Protein AF-A0A0D0A5H8-F1 (afdb_monomer_lite)

Sequence (95 aa):
KKIVGMVNYGLLPLDLLDCAKRKVAEFADMFTLLVCKVKLATFHKFHLDIPKEVTFLTKVSQKPLTQVQKEFLFPVLDEFNAAGVMQDILAHEVK

pLDDT: mean 84.12, std 8.49, range [55.44, 96.62]

Structure (mmCIF, N/CA/C/O backbone):
data_AF-A0A0D0A5H8-F1
#
_entry.id   AF-A0A0D0A5H8-F1
#
loop_
_atom_site.group_PDB
_atom_site.id
_atom_site.type_symbol
_atom_site.label_atom_id
_atom_site.label_alt_id
_atom_site.label_comp_id
_atom_site.label_asym_id
_atom_site.label_entity_id
_atom_site.label_seq_id
_atom_site.pdbx_PDB_ins_code
_atom_site.Cartn_x
_atom_site.Cartn_y
_atom_site.Cartn_z
_atom_site.occupancy
_atom_site.B_iso_or_equiv
_atom_site.auth_seq_id
_atom_site.auth_comp_id
_atom_site.auth_asym_id
_atom_site.auth_atom_id
_atom_site.pdbx_PDB_model_num
ATOM 1 N N . LYS A 1 1 ? 11.416 5.243 -13.868 1.00 55.44 1 LYS A N 1
ATOM 2 C CA . LYS A 1 1 ? 12.585 5.300 -14.794 1.00 55.44 1 LYS A CA 1
ATOM 3 C C . LYS A 1 1 ? 13.928 4.928 -14.147 1.00 55.44 1 LYS A C 1
ATOM 5 O O . LYS A 1 1 ? 14.738 4.347 -14.849 1.00 55.44 1 LYS A O 1
ATOM 10 N N . LYS A 1 2 ? 14.168 5.187 -12.848 1.00 68.25 2 LYS A N 1
ATOM 11 C CA . LYS A 1 2 ? 15.444 4.863 -12.166 1.00 68.25 2 LYS A CA 1
ATOM 12 C C . LYS A 1 2 ? 15.821 3.368 -12.211 1.00 68.25 2 LYS A C 1
ATOM 14 O O . LYS A 1 2 ? 16.966 3.047 -12.482 1.00 68.25 2 LYS A O 1
ATOM 19 N N . ILE A 1 3 ? 14.846 2.471 -12.041 1.00 71.12 3 ILE A N 1
ATOM 20 C CA . ILE A 1 3 ? 15.072 1.016 -11.943 1.00 71.12 3 ILE A CA 1
ATOM 21 C C . ILE A 1 3 ? 15.617 0.409 -13.244 1.00 71.12 3 ILE A C 1
ATOM 23 O O . ILE A 1 3 ? 16.551 -0.380 -13.194 1.00 71.12 3 ILE A O 1
ATOM 27 N N . VAL A 1 4 ? 15.131 0.843 -14.414 1.00 76.75 4 VAL A N 1
ATOM 28 C CA . VAL A 1 4 ? 15.609 0.347 -15.723 1.00 76.75 4 VAL A CA 1
ATOM 29 C C . VAL A 1 4 ? 17.111 0.586 -15.902 1.00 76.75 4 VAL A C 1
ATOM 31 O O . VAL A 1 4 ? 17.779 -0.249 -16.499 1.00 76.75 4 VAL A O 1
ATOM 34 N N . GLY A 1 5 ? 17.641 1.693 -15.369 1.00 78.25 5 GLY A N 1
ATOM 35 C CA . GLY A 1 5 ? 19.071 2.015 -15.408 1.00 78.25 5 GLY A CA 1
ATOM 36 C C . GLY A 1 5 ? 19.908 1.365 -14.301 1.00 78.25 5 GLY A C 1
ATOM 37 O O . GLY A 1 5 ? 21.128 1.445 -14.358 1.00 78.25 5 GLY A O 1
ATOM 38 N N . MET A 1 6 ? 19.278 0.738 -13.302 1.00 81.75 6 MET A N 1
ATOM 39 C CA . MET A 1 6 ? 19.968 0.022 -12.218 1.00 81.75 6 MET A CA 1
ATOM 40 C C . MET A 1 6 ? 20.160 -1.470 -12.523 1.00 81.75 6 MET A C 1
ATOM 42 O O . MET A 1 6 ? 20.951 -2.132 -11.857 1.00 81.75 6 MET A O 1
ATOM 46 N N . VAL A 1 7 ? 19.442 -2.005 -13.513 1.00 81.75 7 VAL A N 1
ATOM 47 C CA . VAL A 1 7 ? 19.551 -3.409 -13.921 1.00 81.75 7 VAL A CA 1
ATOM 48 C C . VAL A 1 7 ? 20.759 -3.593 -14.838 1.00 81.75 7 VAL A C 1
ATOM 50 O O . VAL A 1 7 ? 20.934 -2.858 -15.809 1.00 81.75 7 VAL A O 1
ATOM 53 N N 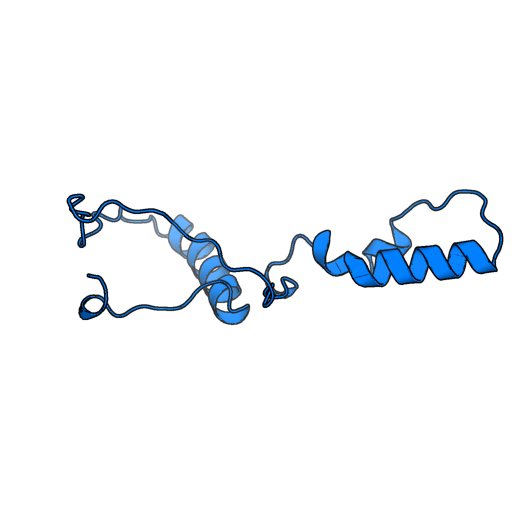. ASN A 1 8 ? 21.582 -4.599 -14.543 1.00 87.94 8 ASN A N 1
ATOM 54 C CA . ASN A 1 8 ? 22.682 -5.013 -15.405 1.00 87.94 8 ASN A CA 1
ATOM 55 C C . ASN A 1 8 ? 22.184 -6.097 -16.378 1.00 87.94 8 ASN A C 1
ATOM 57 O O . ASN A 1 8 ? 21.833 -7.192 -15.947 1.00 87.94 8 ASN A O 1
ATOM 61 N N . TYR A 1 9 ? 22.109 -5.775 -17.673 1.00 85.44 9 TYR A N 1
ATOM 62 C CA . TYR A 1 9 ? 21.484 -6.629 -18.698 1.00 85.44 9 TYR A CA 1
ATOM 63 C C . TYR A 1 9 ? 22.453 -7.615 -19.373 1.00 85.44 9 TYR A C 1
ATOM 65 O O . TYR A 1 9 ? 22.005 -8.478 -20.123 1.00 85.44 9 TYR A O 1
ATOM 73 N N . GLY A 1 10 ? 23.763 -7.506 -19.124 1.00 86.50 10 GLY A N 1
ATOM 74 C CA . GLY A 1 10 ? 24.775 -8.311 -19.815 1.00 86.50 10 GLY A CA 1
ATOM 75 C C . GLY A 1 10 ? 24.891 -8.006 -21.318 1.00 86.50 10 GLY A C 1
ATOM 76 O O . GLY A 1 10 ? 24.349 -7.018 -21.818 1.00 86.50 10 GLY A O 1
ATOM 77 N N . LEU A 1 11 ? 25.638 -8.847 -22.043 1.00 89.44 11 LEU A N 1
ATOM 78 C CA . LEU A 1 11 ? 25.776 -8.753 -23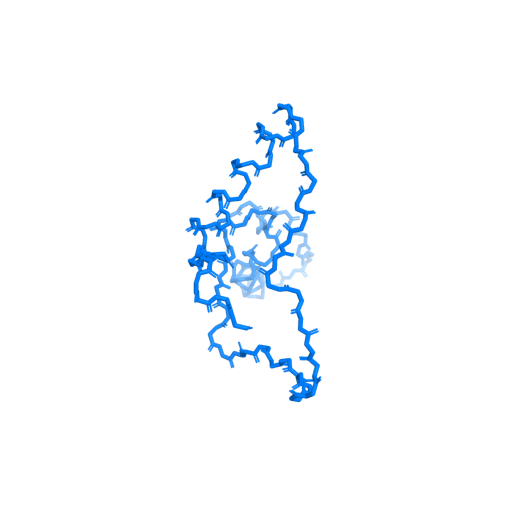.500 1.00 89.44 11 LEU A CA 1
ATOM 79 C C . LEU A 1 11 ? 24.545 -9.366 -24.169 1.00 89.44 11 LEU A C 1
ATOM 81 O O . LEU A 1 11 ? 24.405 -10.586 -24.233 1.00 89.44 11 LEU A O 1
ATOM 85 N N . LEU A 1 12 ? 23.663 -8.505 -24.670 1.00 89.12 12 LEU A N 1
ATOM 86 C CA . LEU A 1 12 ? 22.485 -8.893 -25.437 1.00 89.12 12 LEU A CA 1
ATOM 87 C C . LEU A 1 12 ? 22.515 -8.232 -26.822 1.00 89.12 12 LEU A C 1
ATOM 89 O O . LEU A 1 12 ? 22.921 -7.070 -26.930 1.00 89.12 12 LEU A O 1
ATOM 93 N N . PRO A 1 13 ? 22.045 -8.932 -27.870 1.00 92.69 13 PRO A N 1
ATOM 94 C CA . PRO A 1 13 ? 21.656 -8.318 -29.135 1.00 92.69 13 PRO A CA 1
ATOM 95 C C . PRO A 1 13 ? 20.721 -7.117 -28.925 1.00 92.69 13 PRO A C 1
ATOM 97 O O . PRO A 1 13 ? 19.935 -7.092 -27.974 1.00 92.69 13 PRO A O 1
ATOM 100 N N . LEU A 1 14 ? 20.820 -6.104 -29.792 1.00 89.44 14 LEU A N 1
ATOM 101 C CA . LEU A 1 14 ? 20.160 -4.804 -29.595 1.00 89.44 14 LEU A CA 1
ATOM 102 C C . LEU A 1 14 ? 18.629 -4.924 -29.472 1.00 89.44 14 LEU A C 1
ATOM 104 O O . LEU A 1 14 ? 18.007 -4.281 -28.628 1.00 89.44 14 LEU A O 1
ATOM 108 N N . ASP A 1 15 ? 18.038 -5.796 -30.282 1.00 89.88 15 ASP A N 1
ATOM 109 C CA . ASP A 1 15 ? 16.614 -6.126 -30.308 1.00 89.88 15 ASP A CA 1
ATOM 110 C C . ASP A 1 15 ? 16.142 -6.790 -29.003 1.00 89.88 15 ASP A C 1
ATOM 112 O O . ASP A 1 15 ? 15.096 -6.431 -28.447 1.00 89.88 15 ASP A O 1
ATOM 116 N N . LEU A 1 16 ? 16.948 -7.708 -28.463 1.00 90.25 16 LEU A N 1
ATOM 117 C CA . LEU A 1 16 ? 16.678 -8.375 -27.190 1.00 90.25 16 LEU A CA 1
ATOM 118 C C . LEU A 1 16 ? 16.874 -7.433 -25.998 1.00 90.25 16 LEU A C 1
ATOM 120 O O . LEU A 1 16 ? 16.091 -7.481 -25.046 1.00 90.25 16 LEU A O 1
ATOM 124 N N . LEU A 1 17 ? 17.858 -6.533 -26.059 1.00 90.94 17 LEU A N 1
ATOM 125 C CA . LEU A 1 17 ? 18.099 -5.523 -25.029 1.00 90.94 17 LEU A CA 1
ATOM 126 C C . LEU A 1 17 ? 16.912 -4.558 -24.895 1.00 90.94 17 LEU A C 1
ATOM 128 O O . LEU A 1 17 ? 16.479 -4.256 -23.779 1.00 90.94 17 LEU A O 1
ATOM 132 N N . ASP A 1 18 ? 16.348 -4.100 -26.012 1.00 90.81 18 ASP A N 1
ATOM 133 C CA . ASP A 1 18 ? 15.184 -3.209 -26.004 1.00 90.81 18 ASP A CA 1
ATOM 134 C C . ASP A 1 18 ? 13.900 -3.921 -25.562 1.00 90.81 18 ASP A C 1
ATOM 136 O O . ASP A 1 18 ? 13.033 -3.320 -24.914 1.00 90.81 18 ASP A O 1
ATOM 140 N N . CYS A 1 19 ? 13.764 -5.214 -25.865 1.00 91.00 19 CYS A N 1
ATOM 141 C CA . CYS A 1 19 ? 12.695 -6.043 -25.313 1.00 91.00 19 CYS A CA 1
ATOM 142 C C . CYS A 1 19 ? 12.823 -6.174 -23.784 1.00 91.00 19 CYS A C 1
ATOM 144 O O . CYS A 1 19 ? 11.866 -5.900 -23.053 1.00 91.00 19 CYS A O 1
ATOM 146 N N . ALA A 1 20 ? 14.022 -6.492 -23.288 1.00 87.88 20 ALA A N 1
ATOM 147 C CA . ALA A 1 20 ? 14.297 -6.635 -21.861 1.00 87.88 20 ALA A CA 1
ATOM 148 C C . ALA A 1 20 ? 14.046 -5.330 -21.091 1.00 87.88 20 ALA A C 1
ATOM 150 O O . ALA A 1 20 ? 13.358 -5.340 -20.071 1.00 87.88 20 ALA A O 1
ATOM 151 N N . LYS A 1 21 ? 14.514 -4.183 -21.602 1.00 89.94 21 LYS A N 1
ATOM 152 C CA . LYS A 1 21 ? 14.257 -2.866 -20.991 1.00 89.94 21 LYS A CA 1
ATOM 153 C C . LYS A 1 21 ? 12.770 -2.534 -20.919 1.00 89.94 21 LYS A C 1
ATOM 155 O O . LYS A 1 21 ? 12.326 -1.994 -19.908 1.00 89.94 21 LYS A O 1
ATOM 160 N N . ARG A 1 22 ? 11.989 -2.861 -21.959 1.00 89.25 22 ARG A N 1
ATOM 161 C CA . ARG A 1 22 ? 10.527 -2.677 -21.943 1.00 89.25 22 ARG A CA 1
ATOM 162 C C . ARG A 1 22 ? 9.865 -3.531 -20.868 1.00 89.25 22 ARG A C 1
ATOM 164 O O . ARG A 1 22 ? 9.035 -3.007 -20.134 1.00 89.25 22 ARG A O 1
ATOM 171 N N . LYS A 1 23 ? 10.275 -4.793 -20.717 1.00 87.81 23 LYS A N 1
ATOM 172 C CA . LYS A 1 23 ? 9.764 -5.679 -19.659 1.00 87.81 23 LYS A CA 1
ATOM 173 C C . LYS A 1 23 ? 10.153 -5.215 -18.261 1.00 87.81 23 LYS A C 1
ATOM 175 O O . LYS A 1 23 ? 9.297 -5.132 -17.388 1.00 87.81 23 LYS A O 1
ATOM 180 N N . VAL A 1 24 ? 11.403 -4.814 -18.050 1.00 85.69 24 VAL A N 1
ATOM 181 C CA . VAL A 1 24 ? 11.818 -4.223 -16.770 1.00 85.69 24 VAL A CA 1
ATOM 182 C C . VAL A 1 24 ? 11.044 -2.938 -16.484 1.00 85.69 24 VAL A C 1
ATOM 184 O O . VAL A 1 24 ? 10.659 -2.715 -15.346 1.00 85.69 24 VAL A O 1
ATOM 187 N N . ALA A 1 25 ? 10.778 -2.099 -17.488 1.00 84.94 25 ALA A N 1
ATOM 188 C CA . ALA A 1 25 ? 9.975 -0.892 -17.307 1.00 84.94 25 ALA A CA 1
ATOM 189 C C . ALA A 1 25 ? 8.508 -1.202 -16.963 1.00 84.94 25 ALA A C 1
ATOM 191 O O . ALA A 1 25 ? 7.947 -0.526 -16.106 1.00 84.94 25 ALA A O 1
ATOM 192 N N . GLU A 1 26 ? 7.916 -2.219 -17.596 1.00 83.00 26 GLU A N 1
ATOM 193 C CA . GLU A 1 26 ? 6.554 -2.705 -17.331 1.00 83.00 26 GLU A CA 1
ATOM 194 C C . GLU A 1 26 ? 6.387 -3.134 -15.865 1.00 83.00 26 GLU A C 1
ATOM 196 O O . GLU A 1 26 ? 5.407 -2.765 -15.220 1.00 83.00 26 GLU A O 1
ATOM 201 N N . PHE A 1 27 ? 7.385 -3.833 -15.319 1.00 76.25 27 PHE A N 1
ATOM 202 C CA . PHE A 1 27 ? 7.366 -4.348 -13.948 1.00 76.25 27 PHE A CA 1
ATOM 203 C C . PHE A 1 27 ? 8.163 -3.503 -12.947 1.00 76.25 27 PHE A C 1
ATOM 205 O O . PHE A 1 27 ? 8.267 -3.874 -11.781 1.00 76.25 27 PHE A O 1
ATOM 212 N N . ALA A 1 28 ? 8.706 -2.350 -13.347 1.00 77.06 28 ALA A N 1
ATOM 213 C CA . ALA A 1 28 ? 9.505 -1.497 -12.461 1.00 77.06 28 ALA A CA 1
ATOM 214 C C . ALA A 1 28 ? 8.708 -1.047 -11.227 1.00 77.06 28 ALA A C 1
ATOM 216 O O . ALA A 1 28 ? 9.267 -0.898 -10.141 1.00 77.06 28 ALA A O 1
ATOM 217 N N . ASP A 1 29 ? 7.397 -0.868 -11.385 1.00 68.69 29 ASP A N 1
ATOM 218 C CA . ASP A 1 29 ? 6.499 -0.516 -10.288 1.00 68.69 29 ASP A CA 1
ATOM 219 C C . ASP A 1 29 ? 6.458 -1.621 -9.208 1.00 68.69 29 ASP A C 1
ATOM 221 O O . ASP A 1 29 ? 6.353 -1.297 -8.031 1.00 68.69 29 ASP A O 1
ATOM 225 N N . MET A 1 30 ? 6.660 -2.904 -9.560 1.00 68.06 30 MET A N 1
ATOM 226 C CA . MET A 1 30 ? 6.728 -4.012 -8.586 1.00 68.06 30 MET A CA 1
ATOM 227 C C . MET A 1 30 ? 7.969 -3.952 -7.689 1.00 68.06 30 MET A C 1
ATOM 229 O O . MET A 1 30 ? 7.944 -4.430 -6.561 1.00 68.06 30 MET A O 1
ATOM 233 N N . PHE A 1 31 ? 9.061 -3.377 -8.193 1.00 64.06 31 PHE A N 1
ATOM 234 C CA . PHE A 1 31 ? 10.324 -3.232 -7.464 1.00 64.06 31 PHE A CA 1
ATOM 235 C C . PHE A 1 31 ? 10.439 -1.878 -6.756 1.00 64.06 31 PHE A C 1
ATOM 237 O O . PHE A 1 31 ? 11.487 -1.543 -6.199 1.00 64.06 31 PHE A O 1
ATOM 244 N N . THR A 1 32 ? 9.392 -1.057 -6.817 1.00 68.00 32 THR A N 1
ATOM 245 C CA . THR A 1 32 ? 9.398 0.264 -6.203 1.00 68.00 32 THR A CA 1
ATOM 246 C C . THR A 1 32 ? 9.018 0.155 -4.728 1.00 68.00 32 THR A C 1
ATOM 248 O O . THR A 1 32 ? 7.971 -0.374 -4.385 1.00 68.00 32 THR A O 1
ATOM 251 N N . LEU A 1 33 ? 9.856 0.714 -3.850 1.00 69.12 33 LEU A N 1
ATOM 252 C CA . LEU A 1 33 ? 9.615 0.784 -2.400 1.00 69.12 33 LEU A CA 1
ATOM 253 C C . LEU A 1 33 ? 8.557 1.830 -1.992 1.00 69.12 33 LEU A C 1
ATOM 255 O O . LEU A 1 33 ? 8.340 2.042 -0.805 1.00 69.12 33 LEU A O 1
ATOM 259 N N . LEU A 1 34 ? 7.943 2.522 -2.957 1.00 71.19 34 LEU A N 1
ATOM 260 C CA . LEU A 1 34 ? 6.959 3.577 -2.716 1.00 71.19 34 LEU A CA 1
ATOM 261 C C . LEU A 1 34 ? 5.548 3.034 -2.910 1.00 71.19 34 LEU A C 1
ATOM 263 O O . LEU A 1 34 ? 5.218 2.514 -3.980 1.00 71.19 34 LEU A O 1
ATOM 267 N N . VAL A 1 35 ? 4.703 3.232 -1.904 1.00 73.69 35 VAL A N 1
ATOM 268 C CA . VAL A 1 35 ? 3.331 2.718 -1.891 1.00 73.69 35 VAL A CA 1
ATOM 269 C C . VAL A 1 35 ? 2.466 3.438 -2.922 1.00 73.69 35 VAL A C 1
ATOM 271 O O . VAL A 1 35 ? 1.648 2.802 -3.581 1.00 73.69 35 VAL A O 1
ATOM 274 N N . CYS A 1 36 ? 2.750 4.713 -3.209 1.00 71.56 36 CYS A N 1
ATOM 275 C CA . CYS A 1 36 ? 2.103 5.464 -4.295 1.00 71.56 36 CYS A CA 1
ATOM 276 C C . CYS A 1 36 ? 2.280 4.876 -5.716 1.00 71.56 36 CYS A C 1
ATOM 278 O O . CYS A 1 36 ? 1.683 5.381 -6.670 1.00 71.56 36 CYS A O 1
ATOM 280 N N . LYS A 1 37 ? 3.123 3.850 -5.902 1.00 73.56 37 LYS A N 1
ATOM 281 C CA . LYS A 1 37 ? 3.301 3.141 -7.184 1.00 73.56 37 LYS A CA 1
ATOM 282 C C . LYS A 1 37 ? 2.624 1.776 -7.232 1.00 73.56 37 LYS A C 1
ATOM 284 O O . LYS A 1 37 ? 2.637 1.143 -8.288 1.00 73.56 37 LYS A O 1
ATOM 289 N N . VAL A 1 38 ? 2.008 1.341 -6.135 1.00 72.94 38 VAL A N 1
ATOM 290 C CA . VAL A 1 38 ? 1.237 0.100 -6.090 1.00 72.94 38 VAL A CA 1
ATOM 291 C C . VAL A 1 38 ? 0.014 0.242 -6.995 1.00 72.94 38 VAL A C 1
ATOM 293 O O . VAL A 1 38 ? -0.741 1.206 -6.906 1.00 72.94 38 VAL A O 1
ATOM 296 N N . LYS A 1 39 ? -0.178 -0.728 -7.892 1.00 73.00 39 LYS A N 1
ATOM 297 C CA . LYS A 1 39 ? -1.395 -0.855 -8.700 1.00 73.00 39 LYS A CA 1
ATOM 298 C C . LYS A 1 39 ? -2.265 -1.938 -8.087 1.00 73.00 39 LYS A C 1
ATOM 300 O O . LYS A 1 39 ? -1.779 -3.038 -7.825 1.00 73.00 39 LYS A O 1
ATOM 305 N N . LEU A 1 40 ? -3.545 -1.642 -7.892 1.00 73.38 40 LEU A N 1
ATOM 306 C CA . LEU A 1 40 ? -4.499 -2.621 -7.391 1.00 73.38 40 LEU A CA 1
ATOM 307 C C . LEU A 1 40 ? -4.655 -3.769 -8.400 1.00 73.38 40 LEU A C 1
ATOM 309 O O . LEU A 1 40 ? -4.965 -3.544 -9.571 1.00 73.38 40 LEU A O 1
ATOM 313 N N . ALA A 1 41 ? -4.464 -5.006 -7.944 1.00 76.75 41 ALA A N 1
ATOM 314 C CA . ALA A 1 41 ? -4.751 -6.188 -8.745 1.00 76.75 41 ALA A CA 1
ATOM 315 C C . ALA A 1 41 ? -6.271 -6.408 -8.800 1.00 76.75 41 ALA A C 1
ATOM 317 O O . ALA A 1 41 ? -6.886 -6.803 -7.816 1.00 76.75 41 ALA A O 1
ATOM 318 N N . THR A 1 42 ? -6.892 -6.149 -9.950 1.00 80.62 42 THR A N 1
ATOM 319 C CA . THR A 1 42 ? -8.356 -6.249 -10.118 1.00 80.62 42 THR A CA 1
ATOM 320 C C . THR A 1 42 ? -8.843 -7.652 -10.482 1.00 80.62 42 THR A C 1
ATOM 322 O O . THR A 1 42 ? -10.040 -7.923 -10.429 1.00 80.62 42 THR A O 1
ATOM 325 N N . PHE A 1 43 ? -7.929 -8.552 -10.847 1.00 83.38 43 PHE A N 1
ATOM 326 C CA . PHE A 1 43 ? -8.245 -9.892 -11.348 1.00 83.38 43 PHE A CA 1
ATOM 327 C C . PHE A 1 43 ? -8.363 -10.956 -10.248 1.00 83.38 43 PHE A C 1
ATOM 329 O O . PHE A 1 43 ? -8.783 -12.076 -10.528 1.00 83.38 43 PHE A O 1
ATOM 336 N N . HIS A 1 44 ? -7.979 -10.640 -9.009 1.00 83.12 44 HIS A N 1
ATOM 337 C CA . HIS A 1 44 ? -8.008 -11.589 -7.903 1.00 83.12 44 HIS A CA 1
ATOM 338 C C . HIS A 1 44 ? -8.446 -10.905 -6.612 1.00 83.12 44 HIS A C 1
ATOM 340 O O . HIS A 1 44 ? -8.056 -9.775 -6.330 1.00 83.12 44 HIS A O 1
ATOM 346 N N . LYS A 1 45 ? -9.251 -11.610 -5.820 1.00 85.06 45 LYS A N 1
ATOM 347 C CA . LYS A 1 45 ? -9.648 -11.191 -4.477 1.00 85.06 45 LYS A CA 1
ATOM 348 C C . LYS A 1 45 ? -9.290 -12.312 -3.519 1.00 85.06 45 LYS A C 1
ATOM 350 O O . LYS A 1 45 ? -9.638 -13.462 -3.772 1.00 85.06 45 LYS A O 1
ATOM 355 N N . PHE A 1 46 ? -8.621 -11.963 -2.428 1.00 86.38 46 PHE A N 1
ATOM 356 C CA . PHE A 1 46 ? -8.383 -12.906 -1.347 1.00 86.38 46 PHE A CA 1
ATOM 357 C C . PHE A 1 46 ? -9.705 -13.182 -0.631 1.00 86.38 46 PHE A C 1
ATOM 359 O O . PHE A 1 46 ? -10.384 -12.252 -0.195 1.00 86.38 46 PHE A O 1
ATOM 366 N N . HIS A 1 47 ? -10.072 -14.456 -0.542 1.00 88.50 47 HIS A N 1
ATOM 367 C CA . HIS A 1 47 ? -11.205 -14.915 0.249 1.00 88.50 47 HIS A CA 1
ATOM 368 C C . HIS A 1 47 ? -10.680 -15.476 1.570 1.00 88.50 47 HIS A C 1
ATOM 370 O O . HIS A 1 47 ? -9.745 -16.275 1.571 1.00 88.50 47 HIS A O 1
ATOM 376 N N . LEU A 1 48 ? -11.259 -15.039 2.686 1.00 87.50 48 LEU A N 1
ATOM 377 C CA . LEU A 1 48 ? -10.999 -15.623 3.997 1.00 87.50 48 LEU A CA 1
ATOM 378 C C . LEU A 1 48 ? -12.191 -16.509 4.358 1.00 87.50 48 LEU A C 1
ATOM 380 O O . LEU A 1 48 ? -13.294 -16.004 4.566 1.00 87.50 48 LEU A O 1
ATOM 384 N N . ASP A 1 49 ? -11.963 -17.821 4.430 1.00 89.69 49 ASP A N 1
ATOM 385 C CA . ASP A 1 49 ? -12.972 -18.801 4.843 1.00 89.69 49 ASP A CA 1
ATOM 386 C C . ASP A 1 49 ? -13.150 -18.758 6.364 1.00 89.69 49 ASP A C 1
ATOM 388 O O . ASP A 1 49 ? -12.542 -19.518 7.117 1.00 89.69 49 ASP A O 1
ATOM 392 N N . ILE A 1 50 ? -13.963 -17.811 6.822 1.00 86.75 50 ILE A N 1
ATOM 393 C CA . ILE A 1 50 ? -14.273 -17.619 8.236 1.00 86.75 50 ILE A CA 1
ATOM 394 C C . ILE A 1 50 ? -15.513 -18.459 8.598 1.00 86.75 50 ILE A C 1
ATOM 396 O O . ILE A 1 50 ? -16.581 -18.231 8.021 1.00 86.75 50 ILE A O 1
ATOM 400 N N . PRO A 1 51 ? -15.420 -19.410 9.550 1.00 90.75 51 PRO A N 1
ATOM 401 C CA . PRO A 1 51 ? -16.584 -20.160 10.020 1.00 90.75 51 PRO A CA 1
ATOM 402 C C . PRO A 1 51 ? -17.619 -19.232 10.668 1.00 90.75 51 PRO A C 1
ATOM 404 O O . PRO A 1 51 ? -17.261 -18.282 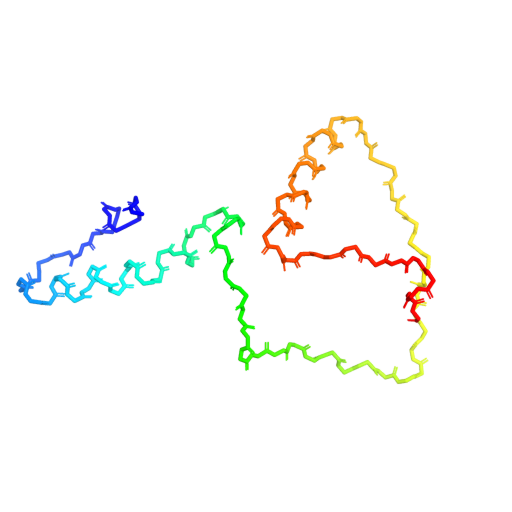11.366 1.00 90.75 51 PRO A O 1
ATOM 407 N N . LYS A 1 52 ? -18.910 -19.515 10.463 1.00 86.19 52 LYS A N 1
ATOM 408 C CA . LYS A 1 52 ? -20.017 -1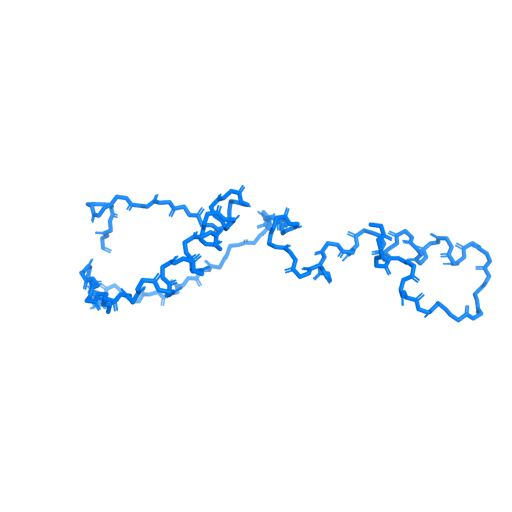8.646 10.915 1.00 86.19 52 LYS A CA 1
ATOM 409 C C . LYS A 1 52 ? -20.130 -18.557 12.435 1.00 86.19 52 LYS A C 1
ATOM 411 O O . LYS A 1 52 ? -20.739 -17.631 12.957 1.00 86.19 52 LYS A O 1
ATOM 416 N N . GLU A 1 53 ? -19.572 -19.536 13.130 1.00 92.44 53 GLU A N 1
ATOM 417 C CA . GLU A 1 53 ? -19.630 -19.688 14.577 1.00 92.44 53 GLU A CA 1
ATOM 418 C C . GLU A 1 53 ? -18.557 -18.849 15.290 1.00 92.44 53 GLU A C 1
ATOM 420 O O . GLU A 1 53 ? -18.586 -18.723 16.514 1.00 92.44 53 GLU A O 1
ATOM 425 N N . VAL A 1 54 ? -17.603 -18.273 14.547 1.00 87.06 54 VAL A N 1
ATOM 426 C CA . VAL A 1 54 ? -16.514 -17.478 15.119 1.00 87.06 54 VAL A CA 1
ATOM 427 C C . VAL A 1 54 ? -16.993 -16.061 15.409 1.00 87.06 54 VAL A C 1
ATOM 429 O O . VAL A 1 54 ? -17.383 -15.314 14.515 1.00 87.06 54 VAL A O 1
ATOM 432 N N . THR A 1 55 ? -16.901 -15.660 16.674 1.00 85.50 55 THR A N 1
ATOM 433 C CA . THR A 1 55 ? -17.128 -14.278 17.102 1.00 85.50 55 THR A CA 1
ATOM 434 C C . THR A 1 55 ? -15.812 -13.508 17.124 1.00 85.50 55 THR A C 1
ATOM 436 O O . THR A 1 55 ? -14.881 -13.898 17.833 1.00 85.50 55 THR A O 1
ATOM 439 N N . PHE A 1 56 ? -15.745 -12.389 16.403 1.00 84.38 56 PHE A N 1
ATOM 440 C CA . PHE A 1 56 ? -14.603 -11.475 16.442 1.00 84.38 56 PHE A CA 1
ATOM 441 C C . PHE A 1 56 ? -14.852 -10.320 17.404 1.00 84.38 56 PHE A C 1
ATOM 443 O O . PHE A 1 56 ? -15.986 -9.916 17.665 1.00 84.38 56 PHE A O 1
ATOM 450 N N . LEU A 1 57 ? -13.767 -9.754 17.924 1.00 81.94 57 LEU A N 1
ATOM 451 C CA . LEU A 1 57 ? -13.841 -8.511 18.675 1.00 81.94 57 LEU A CA 1
ATOM 452 C C . LEU A 1 57 ? -14.077 -7.354 17.701 1.00 81.94 57 LEU A C 1
ATOM 454 O O . LEU A 1 57 ? -13.206 -7.018 16.905 1.00 81.94 57 LEU A O 1
ATOM 458 N N . THR A 1 58 ? -15.236 -6.709 17.805 1.00 79.19 58 THR A N 1
ATOM 459 C CA . THR A 1 58 ? -15.569 -5.496 17.036 1.00 79.19 58 THR A CA 1
ATOM 460 C C . THR A 1 58 ? -14.933 -4.234 17.623 1.00 79.19 58 THR A C 1
ATOM 462 O O . THR A 1 58 ? -14.825 -3.211 16.950 1.00 79.19 58 THR A O 1
ATOM 465 N N . LYS A 1 59 ? -14.476 -4.295 18.882 1.00 77.62 59 LYS A N 1
ATOM 466 C CA . LYS A 1 59 ? -13.747 -3.214 19.553 1.00 77.62 59 LYS A CA 1
ATOM 467 C C . LYS A 1 59 ? -12.276 -3.565 19.690 1.00 77.62 59 LYS A C 1
ATOM 469 O O . LYS A 1 59 ? -11.912 -4.512 20.384 1.00 77.62 59 LYS A O 1
ATOM 474 N N . VAL A 1 60 ? -11.431 -2.741 19.083 1.00 75.25 60 VAL A N 1
ATOM 475 C CA . VAL A 1 60 ? -9.980 -2.863 19.197 1.00 75.25 60 VAL A CA 1
ATOM 476 C C . VAL A 1 60 ? -9.501 -2.038 20.391 1.00 75.25 60 VAL A C 1
ATOM 478 O O . VAL A 1 60 ? -9.704 -0.827 20.447 1.00 75.25 60 VAL A O 1
ATOM 481 N N . SER A 1 61 ? -8.823 -2.683 21.340 1.00 80.69 61 SER A N 1
ATOM 482 C CA . SER A 1 61 ? -8.030 -2.004 22.371 1.00 80.69 61 SER A CA 1
ATOM 483 C C . SER A 1 61 ? -6.731 -1.500 21.734 1.00 80.69 61 SER A C 1
ATOM 485 O O . SER A 1 61 ? -5.677 -2.122 21.845 1.00 80.69 61 SER A O 1
ATOM 487 N N . GLN A 1 62 ? -6.809 -0.395 20.990 1.00 85.06 62 GLN A N 1
ATOM 488 C CA . GLN A 1 62 ? -5.621 0.180 20.366 1.00 85.06 62 GLN A CA 1
ATOM 489 C C . GLN A 1 62 ? -4.681 0.732 21.438 1.00 85.06 62 GLN A C 1
ATOM 491 O O . GLN A 1 62 ? -5.082 1.508 22.309 1.00 85.06 62 GLN A O 1
ATOM 496 N N . LYS A 1 63 ? -3.410 0.333 21.369 1.00 89.31 63 LYS A N 1
ATOM 497 C CA . LYS A 1 63 ? -2.379 0.877 22.249 1.00 89.31 63 LYS A CA 1
ATOM 498 C C . LYS A 1 63 ? -2.182 2.365 21.924 1.00 89.31 63 LYS A C 1
ATOM 500 O O . LYS A 1 63 ? -1.986 2.689 20.751 1.00 89.31 63 LYS A O 1
ATOM 505 N N . PRO A 1 64 ? -2.182 3.263 22.924 1.00 91.62 64 PRO A N 1
ATOM 506 C CA . PRO A 1 64 ? -1.882 4.666 22.688 1.00 91.62 64 PRO A CA 1
ATOM 507 C C . PRO A 1 64 ? -0.493 4.828 22.064 1.00 91.62 64 PRO A C 1
ATOM 509 O O . PRO A 1 64 ? 0.486 4.263 22.555 1.00 91.62 64 PRO A O 1
ATOM 512 N N . LEU A 1 65 ? -0.418 5.610 20.990 1.00 93.38 65 LEU A N 1
ATOM 513 C CA . LEU A 1 65 ? 0.841 5.956 20.336 1.00 93.38 65 LEU A CA 1
ATOM 514 C C . LEU A 1 65 ? 1.489 7.161 21.022 1.00 93.38 65 LEU A C 1
ATOM 516 O O . LEU A 1 65 ? 0.800 8.117 21.396 1.00 93.38 65 LEU A O 1
ATOM 520 N N . THR A 1 66 ? 2.818 7.140 21.145 1.00 96.25 66 THR A N 1
ATOM 521 C CA . THR A 1 66 ? 3.593 8.321 21.551 1.00 96.25 66 THR A CA 1
ATOM 522 C C . THR A 1 66 ? 3.555 9.388 20.456 1.00 96.25 66 THR A C 1
ATOM 524 O O . THR A 1 66 ? 3.235 9.099 19.304 1.00 96.25 66 THR A O 1
ATOM 527 N N . GLN A 1 67 ? 3.900 10.633 20.789 1.00 96.31 67 GLN A N 1
ATOM 528 C CA . GLN A 1 67 ? 3.874 11.728 19.815 1.00 96.31 67 GLN A CA 1
ATOM 529 C C . GLN A 1 67 ? 4.796 11.462 18.610 1.00 96.31 67 GLN A C 1
ATOM 531 O O . GLN A 1 67 ? 4.353 11.560 17.470 1.00 96.31 67 GLN A O 1
ATOM 536 N N . VAL A 1 68 ? 6.022 10.994 18.860 1.00 96.38 68 VAL A N 1
ATOM 537 C CA . VAL A 1 68 ? 6.989 10.623 17.809 1.00 96.38 68 VAL A CA 1
ATOM 538 C C . VAL A 1 68 ? 6.450 9.497 16.918 1.00 96.38 68 VAL A C 1
ATOM 540 O O . VAL A 1 68 ? 6.639 9.507 15.706 1.00 96.38 68 VAL A O 1
ATOM 543 N N . GLN A 1 69 ? 5.742 8.525 17.502 1.00 96.19 69 GLN A N 1
ATOM 544 C CA . GLN A 1 69 ? 5.122 7.449 16.725 1.00 96.19 69 GLN A CA 1
ATOM 545 C C . GLN A 1 69 ? 4.005 7.968 15.824 1.00 96.19 69 GLN A C 1
ATOM 547 O O . GLN A 1 69 ? 3.900 7.510 14.694 1.00 96.19 69 GLN A O 1
ATOM 552 N N . LYS A 1 70 ? 3.186 8.913 16.298 1.00 95.44 70 LYS A N 1
ATOM 553 C CA . LYS A 1 70 ? 2.123 9.527 15.487 1.00 95.44 70 LYS A CA 1
ATOM 554 C C . LYS A 1 70 ? 2.700 10.302 14.310 1.00 95.44 70 LYS A C 1
ATOM 556 O O . LYS A 1 70 ? 2.252 10.110 13.187 1.00 95.44 70 LYS A O 1
ATOM 561 N N . GLU A 1 71 ? 3.714 11.124 14.567 1.00 96.62 71 GLU A N 1
ATOM 562 C CA . GLU A 1 71 ? 4.397 11.922 13.540 1.00 96.62 71 GLU A CA 1
ATOM 563 C C . GLU A 1 71 ? 5.018 11.054 12.447 1.00 96.62 71 GLU A C 1
ATOM 565 O O . GLU A 1 71 ? 5.026 11.447 11.285 1.00 96.62 71 GLU A O 1
ATOM 570 N N . PHE A 1 72 ? 5.494 9.859 12.801 1.00 93.69 72 PHE A N 1
ATOM 571 C CA . PHE A 1 72 ? 5.997 8.901 11.825 1.00 93.69 72 PHE A CA 1
ATOM 572 C C . PHE A 1 72 ? 4.882 8.107 11.124 1.00 93.69 72 PHE A C 1
ATOM 574 O O . PHE A 1 72 ? 4.907 7.962 9.906 1.00 93.69 72 PHE A O 1
ATOM 581 N N . LEU A 1 73 ? 3.916 7.562 11.872 1.00 93.00 73 LEU A N 1
ATOM 582 C CA . LEU A 1 73 ? 2.934 6.609 11.341 1.00 93.00 73 LEU A CA 1
ATOM 583 C C . LEU A 1 73 ? 1.819 7.277 10.541 1.00 93.00 73 LEU A C 1
ATOM 585 O O . LEU A 1 73 ? 1.407 6.724 9.526 1.00 93.00 73 LEU A O 1
ATOM 589 N N . PHE A 1 74 ? 1.310 8.430 10.977 1.00 93.88 74 PHE A N 1
ATOM 590 C CA . PHE A 1 74 ? 0.149 9.048 10.330 1.00 93.88 74 PHE A CA 1
ATOM 591 C C . PHE A 1 74 ? 0.412 9.429 8.866 1.00 93.88 74 PHE A C 1
ATOM 593 O O . PHE A 1 74 ? -0.384 9.013 8.030 1.00 93.88 74 PHE A O 1
ATOM 600 N N . PRO A 1 75 ? 1.552 10.050 8.499 1.00 93.62 75 PRO A N 1
ATOM 601 C CA . PRO A 1 75 ? 1.848 10.325 7.091 1.00 93.62 75 PRO A CA 1
ATOM 602 C C . PRO A 1 75 ? 1.941 9.063 6.225 1.00 93.62 75 PRO A C 1
ATOM 604 O O . PRO A 1 75 ? 1.583 9.086 5.050 1.00 93.62 75 PRO A O 1
ATOM 607 N N . VAL A 1 76 ? 2.413 7.949 6.797 1.00 90.38 76 VAL A N 1
ATOM 608 C CA . VAL A 1 76 ?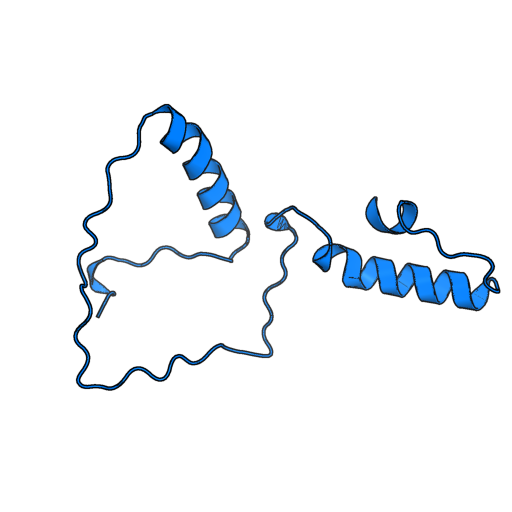 2.462 6.662 6.091 1.00 90.38 76 VAL A 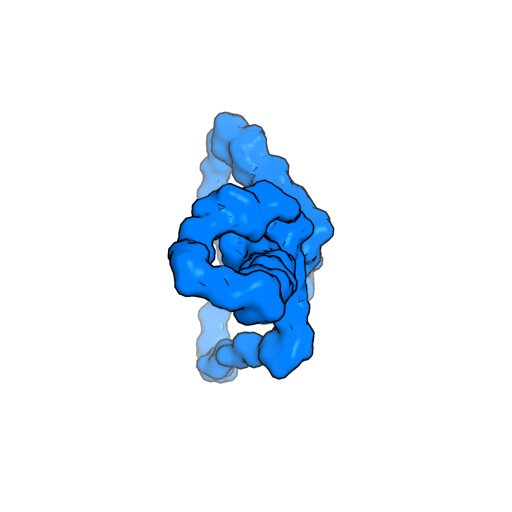CA 1
ATOM 609 C C . VAL A 1 76 ? 1.046 6.143 5.852 1.00 90.38 76 VAL A C 1
ATOM 611 O O . VAL A 1 76 ? 0.735 5.728 4.742 1.00 90.38 76 VAL A O 1
ATOM 614 N N . LEU A 1 77 ? 0.163 6.200 6.852 1.00 91.81 77 LEU A N 1
ATOM 615 C CA . LEU A 1 77 ? -1.243 5.811 6.683 1.00 91.81 77 LEU A CA 1
ATOM 616 C C . LEU A 1 77 ? -1.951 6.679 5.632 1.00 91.81 77 LEU A C 1
ATOM 618 O O . LEU A 1 77 ? -2.686 6.148 4.799 1.00 91.81 77 LEU A O 1
ATOM 622 N N . ASP A 1 78 ? -1.668 7.983 5.614 1.00 91.69 78 ASP A N 1
ATOM 623 C CA . ASP A 1 78 ? -2.188 8.903 4.602 1.00 91.69 78 ASP A CA 1
ATOM 624 C C . ASP A 1 78 ? -1.717 8.517 3.187 1.00 91.69 78 ASP A C 1
ATOM 626 O O . ASP A 1 78 ? -2.515 8.540 2.248 1.00 91.69 78 ASP A O 1
ATOM 630 N N . GLU A 1 79 ? -0.456 8.089 3.015 1.00 90.19 79 GLU A N 1
ATOM 631 C CA . GLU A 1 79 ? 0.047 7.587 1.724 1.00 90.19 79 GLU A CA 1
ATOM 632 C C . GLU A 1 79 ? -0.704 6.323 1.274 1.00 90.19 79 GLU A C 1
ATOM 634 O O . GLU A 1 79 ? -1.047 6.192 0.098 1.00 90.19 79 GLU A O 1
ATOM 639 N N . PHE A 1 80 ? -1.002 5.404 2.196 1.00 89.31 80 PHE A N 1
ATOM 640 C CA . PHE A 1 80 ? -1.734 4.171 1.889 1.00 89.31 80 PHE A CA 1
ATOM 641 C C . PHE A 1 80 ? -3.187 4.451 1.496 1.00 89.31 80 PHE A C 1
ATOM 643 O O . PHE A 1 80 ? -3.685 3.854 0.537 1.00 89.31 80 PHE A O 1
ATOM 650 N N . ASN A 1 81 ? -3.851 5.370 2.203 1.00 89.69 81 ASN A N 1
ATOM 651 C CA . ASN A 1 81 ? -5.194 5.832 1.856 1.00 89.69 81 ASN A CA 1
ATOM 652 C C . ASN A 1 81 ? -5.195 6.522 0.482 1.00 89.69 81 ASN A C 1
ATOM 654 O O . ASN A 1 81 ? -6.004 6.181 -0.380 1.00 89.69 81 ASN A O 1
ATOM 658 N N . ALA A 1 82 ? -4.242 7.422 0.217 1.00 87.94 82 ALA A N 1
ATOM 659 C CA . ALA A 1 82 ? -4.122 8.100 -1.076 1.00 87.94 82 ALA A CA 1
ATOM 660 C C . ALA A 1 82 ? -3.811 7.135 -2.237 1.00 87.94 82 ALA A C 1
ATOM 662 O O . ALA A 1 82 ? -4.250 7.359 -3.366 1.00 87.94 82 ALA A O 1
ATOM 663 N N . ALA A 1 83 ? -3.078 6.051 -1.970 1.00 85.25 83 ALA A N 1
ATOM 664 C CA . ALA A 1 83 ? -2.796 4.993 -2.938 1.00 85.25 83 ALA A CA 1
ATOM 665 C C . ALA A 1 83 ? -3.969 4.009 -3.138 1.00 85.25 83 ALA A C 1
ATOM 667 O O . ALA A 1 83 ? -3.871 3.112 -3.976 1.00 85.25 83 ALA A O 1
ATOM 668 N N . GLY A 1 84 ? -5.066 4.146 -2.382 1.00 85.94 84 GLY A N 1
ATOM 669 C CA . GLY A 1 84 ? -6.218 3.242 -2.439 1.00 85.94 84 GLY A CA 1
ATOM 670 C C . GLY A 1 84 ? -5.928 1.836 -1.906 1.00 85.94 84 GLY A C 1
ATOM 671 O O . GLY A 1 84 ? -6.636 0.889 -2.247 1.00 85.94 84 GLY A O 1
ATOM 672 N N . VAL A 1 85 ? -4.869 1.683 -1.103 1.00 86.12 85 VAL A N 1
ATOM 673 C CA . VAL A 1 85 ? -4.516 0.422 -0.430 1.00 86.12 85 VAL A CA 1
ATOM 674 C C . VAL A 1 85 ? -5.373 0.228 0.820 1.00 86.12 85 VAL A C 1
ATOM 676 O O . VAL A 1 85 ? -5.741 -0.898 1.152 1.00 86.12 85 VAL A O 1
ATOM 679 N N . MET A 1 86 ? -5.693 1.326 1.503 1.00 90.31 86 MET A N 1
ATOM 680 C CA . MET A 1 86 ? -6.560 1.364 2.676 1.00 90.31 86 MET A CA 1
ATOM 681 C C . MET A 1 86 ? -7.794 2.226 2.406 1.00 90.31 86 MET A C 1
ATOM 683 O O . MET A 1 86 ? -7.803 3.057 1.498 1.00 90.31 86 MET A O 1
ATOM 687 N N . GLN A 1 87 ? -8.843 1.989 3.191 1.00 88.06 87 GLN A N 1
ATOM 688 C CA . GLN A 1 87 ? -10.047 2.808 3.211 1.00 88.06 87 GLN A CA 1
ATOM 689 C C . GLN A 1 87 ? -10.551 2.928 4.647 1.00 88.06 87 GLN A C 1
ATOM 691 O O . GLN A 1 87 ? -10.463 1.971 5.424 1.00 88.06 87 GLN A O 1
ATOM 696 N N . ASP A 1 88 ? -11.121 4.081 4.974 1.00 88.00 88 ASP A N 1
ATOM 697 C CA . ASP A 1 88 ? -11.777 4.286 6.257 1.00 88.00 88 ASP A CA 1
ATOM 698 C C . ASP A 1 88 ? -13.114 3.533 6.281 1.00 88.00 88 ASP A C 1
ATOM 700 O O . ASP A 1 88 ? -13.867 3.533 5.307 1.00 88.00 88 ASP A O 1
ATOM 704 N N . ILE A 1 89 ? -13.405 2.881 7.406 1.00 87.06 89 ILE A N 1
ATOM 705 C CA . ILE A 1 89 ? -14.661 2.162 7.646 1.00 87.06 89 ILE A CA 1
ATOM 706 C C . ILE A 1 89 ? -15.294 2.754 8.897 1.00 87.06 89 ILE A C 1
ATOM 708 O O . ILE A 1 89 ? -14.620 2.956 9.913 1.00 87.06 89 ILE A O 1
ATOM 712 N N . LEU A 1 90 ? -16.596 3.033 8.845 1.00 85.19 90 LEU A N 1
ATOM 713 C CA . LEU A 1 90 ? -17.293 3.565 10.006 1.00 85.19 90 LEU A CA 1
ATOM 714 C C . LEU A 1 90 ? -17.450 2.460 11.051 1.00 85.19 90 LEU A C 1
ATOM 716 O O . LEU A 1 90 ? -17.775 1.318 10.739 1.00 85.19 90 LEU A O 1
ATOM 720 N N . ALA A 1 91 ? -17.274 2.796 12.330 1.00 82.06 91 ALA A N 1
ATOM 721 C CA . ALA A 1 91 ? -17.305 1.799 13.403 1.00 82.06 91 ALA A CA 1
ATOM 722 C C . ALA A 1 91 ? -18.614 0.983 13.457 1.00 82.06 91 ALA A C 1
ATOM 724 O O . ALA A 1 91 ? -18.604 -0.157 13.907 1.00 82.06 91 ALA A O 1
ATOM 725 N N . HIS A 1 92 ? -19.734 1.548 12.990 1.00 83.06 92 HIS A N 1
ATOM 726 C CA . HIS A 1 92 ? -21.027 0.859 12.940 1.00 83.06 92 HIS A CA 1
ATOM 727 C C . HIS A 1 92 ? -21.183 -0.092 11.738 1.00 83.06 92 HIS A C 1
ATOM 729 O O . HIS A 1 92 ? -22.144 -0.855 11.687 1.00 83.06 92 HIS A O 1
ATOM 735 N N . GLU A 1 93 ? -20.268 -0.043 10.770 1.00 83.12 93 GLU A N 1
ATOM 736 C CA . GLU A 1 93 ? -20.236 -0.938 9.608 1.00 83.12 93 GLU A CA 1
ATOM 737 C C . GLU A 1 93 ? -19.429 -2.214 9.883 1.00 83.12 93 GLU A C 1
ATOM 739 O O . GLU A 1 93 ? -19.555 -3.188 9.140 1.00 83.12 93 GLU A O 1
ATOM 744 N N . VAL A 1 94 ? -18.637 -2.233 10.961 1.00 76.25 94 VAL A N 1
ATOM 745 C CA . VAL A 1 94 ? -17.902 -3.414 11.430 1.00 76.25 94 VAL A CA 1
ATOM 746 C C . VAL A 1 94 ? -18.893 -4.381 12.088 1.00 76.25 94 VAL A C 1
ATOM 748 O O . VAL A 1 94 ? -19.493 -4.052 13.112 1.00 76.25 94 VAL A O 1
ATOM 751 N N . LYS A 1 95 ? -19.077 -5.558 11.483 1.00 64.88 95 LYS A N 1
ATOM 752 C CA . LYS A 1 95 ? -20.005 -6.612 11.924 1.00 64.88 95 LYS A CA 1
ATOM 753 C C . LYS A 1 95 ? -19.262 -7.836 12.430 1.00 64.88 95 LYS A C 1
ATOM 755 O O . LYS A 1 95 ? -18.227 -8.175 11.816 1.00 64.88 95 LYS A O 1
#

Organism: NCBI:txid765257

Secondary structure (DSSP, 8-state):
-TGGGTS---S--HHHHHHHHHHHHHHGGGG---GGGPPP--S--------TTPPP-SS--PPPPPHHHHHHHHHHHHHHHHTTS-----TTT--

Radius of gyration: 20.93 Å; chains: 1; bounding box: 47×32×53 Å

Foldseek 3Di:
DVQLVVDDPPDDDPVVNVVVSVVCVVCVLVVDPALLSDDDDPPDDDDDPDDPPDDDDLDDPDDDDDPVRCVPVVVVVVSCVVSVVDDDDDSVRRD